Protein AF-A0A6I1NS65-F1 (afdb_monomer_lite)

Radius of gyration: 27.52 Å; chains: 1; bounding box: 92×40×60 Å

Foldseek 3Di:
DDDDDDDDDDDDDDDDDDPPDDPDPDDDPDPDDDQKDFQPDDVVVVDHTDIDGPDDCQQAKDFQDDQKDDDDPQQQVQQVDDPGGIQHRVLSVVRGRDMDNGNLRVQLVSLLSQLVDPVNVVNADPVQSVQSVRSHHGDDDPVVDDVPD

Sequence (149 aa):
LPAEESAPPRYFGGNLVPIEGRIDTYPVPGNIHFDDFILVFPPESGLPPQYVMFRDRRNDAGVASGYGEPVVGRWLEAAAQGEGAAIPSQIADQLRGKQFNSFRAFRETFWKAVSADVELAMWFDPNSLSAMSKGRSAFVRAGDRVGKR

Secondary structure (DSSP, 8-state):
-PPPPPPPP-PPPPP----------S--SS----SEEEEPPPGGG-PPPEEEE-S-GGGS-EE-----B---S-HHHHTTSTT-PPPBHHHHHHHTT-EESSHHHHHHHHHHHHHH-HHHHTTS-HHHHHHHTTTPPPPPPGGG--TT-

pLDDT: mean 81.23, std 17.0, range [42.66, 98.38]

Structure (mmCIF, N/CA/C/O backbone):
data_AF-A0A6I1NS65-F1
#
_entry.id   AF-A0A6I1NS65-F1
#
loop_
_atom_site.group_PDB
_atom_site.id
_atom_site.type_symbol
_atom_site.label_atom_id
_atom_site.label_alt_id
_atom_site.label_comp_id
_atom_site.label_asym_id
_atom_site.label_entity_id
_atom_site.label_seq_id
_atom_site.pdbx_PDB_ins_code
_atom_site.Cartn_x
_atom_site.Cartn_y
_atom_site.Cartn_z
_atom_site.occupancy
_atom_site.B_iso_or_equiv
_atom_site.auth_seq_id
_atom_site.auth_comp_id
_atom_site.auth_asym_id
_atom_site.auth_atom_id
_atom_site.pdbx_PDB_model_num
ATOM 1 N N . LEU A 1 1 ? -75.370 -21.481 5.495 1.00 43.81 1 LEU A N 1
ATOM 2 C CA . LEU A 1 1 ? -74.855 -20.729 6.662 1.00 43.81 1 LEU A CA 1
ATOM 3 C C . LEU A 1 1 ? -73.450 -20.268 6.299 1.00 43.81 1 LEU A C 1
ATOM 5 O O . LEU A 1 1 ? -72.704 -21.128 5.840 1.00 43.81 1 LEU A O 1
ATOM 9 N N . PRO A 1 2 ? -73.096 -18.976 6.385 1.00 42.66 2 PRO A N 1
ATOM 10 C CA . PRO A 1 2 ? -71.717 -18.568 6.154 1.00 42.66 2 PRO A CA 1
ATOM 11 C C . PRO A 1 2 ? -70.873 -18.893 7.396 1.00 42.66 2 PRO A C 1
ATOM 13 O O . PRO A 1 2 ? -71.375 -18.838 8.517 1.00 42.66 2 PRO A O 1
ATOM 16 N N . ALA A 1 3 ? -69.624 -19.303 7.175 1.00 56.03 3 ALA A N 1
ATOM 17 C CA . ALA A 1 3 ? -68.670 -19.640 8.226 1.00 56.03 3 ALA A CA 1
ATOM 18 C C . ALA A 1 3 ? -68.167 -18.365 8.925 1.00 56.03 3 ALA A C 1
ATOM 20 O O . ALA A 1 3 ? -67.853 -17.386 8.251 1.00 56.03 3 ALA A O 1
ATOM 21 N N . GLU A 1 4 ? -68.097 -18.384 10.258 1.00 57.06 4 GLU A N 1
ATOM 22 C CA . GLU A 1 4 ? -67.464 -17.319 11.042 1.00 57.06 4 GLU A CA 1
ATOM 23 C C . GLU A 1 4 ? -65.954 -17.299 10.784 1.00 57.06 4 GLU A C 1
ATOM 25 O O . GLU A 1 4 ? -65.263 -18.311 10.921 1.00 57.06 4 GLU A O 1
ATOM 30 N N . GLU A 1 5 ? -65.444 -16.131 10.410 1.00 58.06 5 GLU A N 1
ATOM 31 C CA . GLU A 1 5 ? -64.021 -15.889 10.213 1.00 58.06 5 GLU A CA 1
ATOM 32 C C . GLU A 1 5 ? -63.338 -15.671 11.574 1.00 58.06 5 GLU A C 1
ATOM 34 O O . GLU A 1 5 ? -63.753 -14.836 12.379 1.00 58.06 5 GLU A O 1
ATOM 39 N N . SER A 1 6 ? -62.307 -16.472 11.858 1.00 59.25 6 SER A N 1
ATOM 40 C CA . SER A 1 6 ? -61.593 -16.465 13.139 1.00 59.25 6 SER A CA 1
ATOM 41 C C . SER A 1 6 ? -60.675 -15.243 13.251 1.00 59.25 6 SER A C 1
ATOM 43 O O . SER A 1 6 ? -59.823 -15.015 12.392 1.00 59.25 6 SER A O 1
ATOM 45 N N . ALA A 1 7 ? -60.837 -14.454 14.317 1.00 59.72 7 ALA A N 1
ATOM 46 C CA . ALA A 1 7 ? -60.029 -13.260 14.558 1.00 59.72 7 ALA A CA 1
ATOM 47 C C . ALA A 1 7 ? -58.541 -13.601 14.813 1.00 59.72 7 ALA A C 1
ATOM 49 O O . ALA A 1 7 ? -58.246 -14.590 15.491 1.00 59.72 7 ALA A O 1
ATOM 50 N N . PRO A 1 8 ? -57.587 -12.775 14.331 1.00 50.59 8 PRO A N 1
ATOM 51 C CA . PRO A 1 8 ? -56.160 -13.067 14.444 1.00 50.59 8 PRO A CA 1
ATOM 52 C C . PRO A 1 8 ? -55.667 -13.022 15.903 1.00 50.59 8 PRO A C 1
ATOM 54 O O . PRO A 1 8 ? -56.158 -12.214 16.702 1.00 50.59 8 PRO A O 1
ATOM 57 N N . PRO A 1 9 ? -54.669 -13.851 16.269 1.00 58.03 9 PRO A N 1
ATOM 58 C CA . PRO A 1 9 ? -54.155 -13.913 17.631 1.00 58.03 9 PRO A CA 1
ATOM 59 C C . PRO A 1 9 ? -53.483 -12.596 18.034 1.00 58.03 9 PRO A C 1
ATOM 61 O O . PRO A 1 9 ? -52.637 -12.051 17.323 1.00 58.03 9 PRO A O 1
ATOM 64 N N . ARG A 1 10 ? -53.852 -12.086 19.214 1.00 53.12 10 ARG A N 1
ATOM 65 C CA . ARG A 1 10 ? -53.210 -10.924 19.836 1.00 53.12 10 ARG A CA 1
ATOM 66 C C . ARG A 1 10 ? -51.986 -11.378 20.624 1.00 53.12 10 ARG A C 1
ATOM 68 O O . ARG A 1 10 ? -52.118 -12.074 21.627 1.00 53.12 10 ARG A O 1
ATOM 75 N N . TYR A 1 11 ? -50.810 -10.943 20.187 1.00 51.72 11 TYR A N 1
ATOM 76 C CA . TYR A 1 11 ? -49.559 -11.145 20.911 1.00 51.72 11 TYR A CA 1
ATOM 77 C C . TYR A 1 11 ? -49.305 -9.959 21.841 1.00 51.72 11 TYR A C 1
ATOM 79 O O . TYR A 1 11 ? -49.175 -8.822 21.390 1.00 51.72 11 TYR A O 1
ATOM 87 N N . PHE A 1 12 ? -49.226 -10.223 23.144 1.00 54.44 12 PHE A N 1
ATOM 88 C CA . PHE A 1 12 ? -48.735 -9.247 24.110 1.00 54.44 12 PHE A CA 1
ATOM 89 C C . PHE A 1 12 ? -47.203 -9.266 24.069 1.00 54.44 12 PHE A C 1
ATOM 91 O O . PHE A 1 12 ? -46.588 -10.296 24.342 1.00 54.44 12 PHE A O 1
ATOM 98 N N . GLY A 1 13 ? -46.588 -8.148 23.674 1.00 54.47 13 GLY A N 1
ATOM 99 C CA . GLY A 1 13 ? -45.136 -7.980 23.737 1.00 54.47 13 GLY A CA 1
ATOM 100 C C . GLY A 1 13 ? -44.650 -8.090 25.183 1.00 54.47 13 GLY A C 1
ATOM 101 O O . GLY A 1 13 ? -45.279 -7.546 26.089 1.00 54.47 13 GLY A O 1
ATOM 102 N N . GLY A 1 14 ? -43.560 -8.826 25.403 1.00 60.81 14 GLY A N 1
ATOM 103 C CA . GLY A 1 14 ? -42.958 -8.967 26.728 1.00 60.81 14 GLY A CA 1
ATOM 104 C C . GLY A 1 14 ? -42.419 -7.635 27.259 1.00 60.81 14 GLY A C 1
ATOM 105 O O . GLY A 1 14 ? -42.012 -6.768 26.486 1.00 60.81 14 GLY A O 1
ATOM 106 N N . ASN A 1 15 ? -42.399 -7.487 28.586 1.00 53.38 15 ASN A N 1
ATOM 107 C CA . ASN A 1 15 ? -41.804 -6.327 29.246 1.00 53.38 15 ASN A CA 1
ATOM 108 C C . ASN A 1 15 ? -40.312 -6.226 28.899 1.00 53.38 15 ASN A C 1
ATOM 110 O O . ASN A 1 15 ? -39.524 -7.104 29.249 1.00 53.38 15 ASN A O 1
ATOM 114 N N . LEU A 1 16 ? -39.928 -5.134 28.240 1.00 48.38 16 LEU A N 1
ATOM 115 C CA . LEU A 1 16 ? -38.531 -4.770 28.036 1.00 48.38 16 LEU A CA 1
ATOM 116 C C . LEU A 1 16 ? -38.001 -4.198 29.353 1.00 48.38 16 LEU A C 1
ATOM 118 O O . LEU A 1 16 ? -38.355 -3.084 29.732 1.00 48.38 16 LEU A O 1
ATOM 122 N N . VAL A 1 17 ? -37.181 -4.966 30.067 1.00 56.34 17 VAL A N 1
ATOM 123 C CA . VAL A 1 17 ? -36.432 -4.450 31.218 1.00 56.34 17 VAL A CA 1
ATOM 124 C C . VAL A 1 17 ? -35.129 -3.853 30.680 1.00 56.34 17 VAL A C 1
ATOM 126 O O . VAL A 1 17 ? -34.358 -4.587 30.057 1.00 56.34 17 VAL A O 1
ATOM 129 N N . PRO A 1 18 ? -34.867 -2.546 30.870 1.00 50.44 18 PRO A N 1
ATOM 130 C CA . PRO A 1 18 ? -33.579 -1.960 30.532 1.00 50.44 18 PRO A CA 1
ATOM 131 C C . PRO A 1 18 ? -32.488 -2.683 31.318 1.00 50.44 18 PRO A C 1
ATOM 133 O O . PRO A 1 18 ? -32.562 -2.774 32.543 1.00 50.44 18 PRO A O 1
ATOM 136 N N . ILE A 1 19 ? -31.479 -3.208 30.628 1.00 54.28 19 ILE A N 1
ATOM 137 C CA . ILE A 1 19 ? -30.266 -3.664 31.303 1.00 54.28 19 ILE 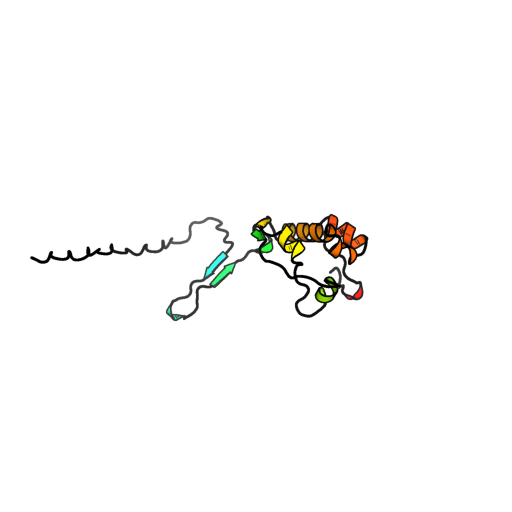A CA 1
ATOM 138 C C . ILE A 1 19 ? -29.560 -2.385 31.750 1.00 54.28 19 ILE A C 1
ATOM 140 O O . ILE A 1 19 ? -29.010 -1.666 30.915 1.00 54.28 19 ILE A O 1
ATOM 144 N N . GLU A 1 20 ? -29.645 -2.058 33.042 1.00 53.19 20 GLU A N 1
ATOM 145 C CA . GLU A 1 20 ? -28.861 -0.968 33.620 1.00 53.19 20 GLU A CA 1
ATOM 146 C C . GLU A 1 20 ? -27.390 -1.188 33.261 1.00 53.19 20 GLU A C 1
ATOM 148 O O . GLU A 1 20 ? -26.827 -2.265 33.482 1.00 53.19 20 GLU A O 1
ATOM 153 N N . GLY A 1 21 ? -26.777 -0.173 32.649 1.00 53.69 21 GLY A N 1
ATOM 154 C CA . GLY A 1 21 ? -25.350 -0.190 32.374 1.00 53.69 21 GLY A CA 1
ATOM 155 C C . GLY A 1 21 ? -24.606 -0.433 33.681 1.00 53.69 21 GLY A C 1
ATOM 156 O O . GLY A 1 21 ? -24.868 0.226 34.684 1.00 53.69 21 GLY A O 1
ATOM 157 N N . ARG A 1 22 ? -23.695 -1.404 33.689 1.00 49.56 22 ARG A N 1
ATOM 158 C CA . ARG A 1 22 ? -22.857 -1.684 34.852 1.00 49.56 22 ARG A CA 1
ATOM 159 C C . ARG A 1 22 ? -21.963 -0.470 35.120 1.00 49.56 22 ARG A C 1
ATOM 161 O O . ARG A 1 22 ? -20.996 -0.240 34.399 1.00 49.56 22 ARG A O 1
ATOM 168 N N . ILE A 1 23 ? -22.304 0.309 36.144 1.00 50.25 23 ILE A N 1
ATOM 169 C CA . ILE A 1 23 ? -21.466 1.393 36.659 1.00 50.25 23 ILE A CA 1
ATOM 170 C C . ILE A 1 23 ? -20.482 0.754 37.639 1.00 50.25 23 ILE A C 1
ATOM 172 O O . ILE A 1 23 ? -20.796 0.551 38.809 1.00 50.25 23 ILE A O 1
ATOM 176 N N . ASP A 1 24 ? -19.303 0.377 37.147 1.00 55.00 24 ASP A N 1
ATOM 177 C CA . ASP A 1 24 ? -18.223 -0.080 38.018 1.00 55.00 24 ASP A CA 1
ATOM 178 C C . ASP A 1 24 ? -17.632 1.114 38.776 1.00 55.00 24 ASP A C 1
ATOM 180 O O . ASP A 1 24 ? -17.108 2.057 38.177 1.00 55.00 24 ASP A O 1
ATOM 184 N N . THR A 1 25 ? -17.702 1.073 40.107 1.00 51.31 25 THR A N 1
ATOM 185 C CA . THR A 1 25 ? -17.067 2.065 40.977 1.00 51.31 25 THR A CA 1
ATOM 186 C C . THR A 1 25 ? -15.549 1.919 40.873 1.00 51.31 25 THR A C 1
ATOM 188 O O . THR A 1 25 ? -14.944 1.028 41.468 1.00 51.31 25 THR A O 1
ATOM 191 N N . TYR A 1 26 ? -14.926 2.785 40.079 1.00 45.56 26 TYR A N 1
ATOM 192 C CA . TYR A 1 26 ? -13.473 2.933 40.022 1.00 45.56 26 TYR A CA 1
ATOM 193 C C . TYR A 1 26 ? -12.932 3.598 41.303 1.00 45.56 26 TYR A C 1
ATOM 195 O O . TYR A 1 26 ? -13.631 4.443 41.868 1.00 45.56 26 TYR A O 1
ATOM 203 N N . PRO A 1 27 ? -11.682 3.308 41.736 1.00 58.47 27 PRO A N 1
ATOM 204 C CA . PRO A 1 27 ? -10.650 2.531 41.039 1.00 58.47 27 PRO A CA 1
ATOM 205 C C . PRO A 1 27 ? -10.269 1.196 41.715 1.00 58.47 27 PRO A C 1
ATOM 207 O O . PRO A 1 27 ? -10.037 1.134 42.921 1.00 58.47 27 PRO A O 1
ATOM 210 N N . VAL A 1 28 ? -10.077 0.142 40.909 1.00 50.91 28 VAL A 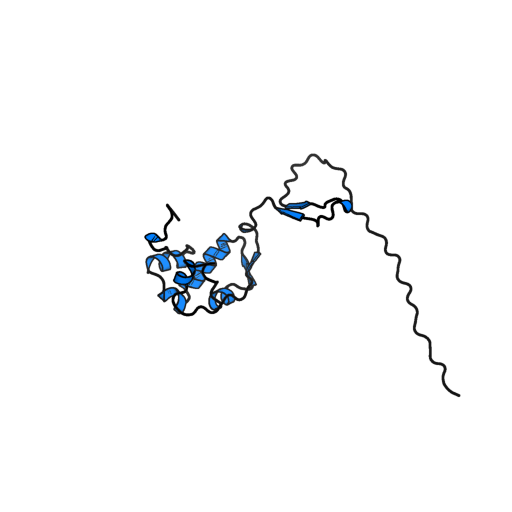N 1
ATOM 211 C CA . VAL A 1 28 ? -9.254 -1.026 41.281 1.00 50.91 28 VAL A CA 1
ATOM 212 C C . VAL A 1 28 ? -7.788 -0.666 40.991 1.00 50.91 28 VAL A C 1
ATOM 214 O O . VAL A 1 28 ? -7.500 -0.233 39.873 1.00 50.91 28 VAL A O 1
ATOM 217 N N . PRO A 1 29 ? -6.846 -0.819 41.940 1.00 49.81 29 PRO A N 1
ATOM 218 C CA . PRO A 1 29 ? -5.436 -0.520 41.713 1.00 49.81 29 PRO A CA 1
ATOM 219 C C . PRO A 1 29 ? -4.812 -1.600 40.820 1.00 49.81 29 PRO A C 1
ATOM 221 O O . PRO A 1 29 ? -4.280 -2.604 41.285 1.00 49.81 29 PRO A O 1
ATOM 224 N N . GLY A 1 30 ? -4.904 -1.389 39.512 1.00 52.84 30 GLY A N 1
ATOM 225 C CA . GLY A 1 30 ? -4.195 -2.131 38.479 1.00 52.84 30 GLY A CA 1
ATOM 226 C C . GLY A 1 30 ? -3.763 -1.164 37.382 1.00 52.84 30 GLY A C 1
ATOM 227 O O . GLY A 1 30 ? -4.429 -0.159 37.141 1.00 52.84 30 GLY A O 1
ATOM 228 N N . ASN A 1 31 ? -2.643 -1.447 36.716 1.00 49.06 31 ASN A N 1
ATOM 229 C CA . ASN A 1 31 ? -2.215 -0.704 35.530 1.00 49.06 31 ASN A CA 1
ATOM 230 C C . ASN A 1 31 ? -3.157 -1.031 34.365 1.00 49.06 31 ASN A C 1
ATOM 232 O O . ASN A 1 31 ? -2.856 -1.871 33.520 1.00 49.06 31 ASN A O 1
ATOM 236 N N . ILE A 1 32 ? -4.323 -0.395 34.346 1.00 53.97 32 ILE A N 1
ATOM 237 C CA . ILE A 1 32 ? -5.288 -0.512 33.260 1.00 53.97 32 ILE A CA 1
ATOM 238 C C . ILE A 1 32 ? -4.821 0.463 32.181 1.00 53.97 32 ILE A C 1
ATOM 240 O O . ILE A 1 32 ? -4.951 1.678 32.318 1.00 53.97 32 ILE A O 1
ATOM 244 N N . HIS A 1 33 ? -4.166 -0.075 31.155 1.00 57.38 33 HIS A N 1
ATOM 245 C CA . HIS A 1 33 ? -3.778 0.684 29.975 1.00 57.38 33 HIS A CA 1
ATOM 246 C C . HIS A 1 33 ? -4.931 0.620 28.975 1.00 57.38 33 HIS A C 1
ATOM 248 O O . HIS A 1 33 ? -5.317 -0.467 28.548 1.00 57.38 33 HIS A O 1
ATOM 254 N N . PHE A 1 34 ? -5.494 1.779 28.655 1.00 62.91 34 PHE A N 1
ATOM 255 C CA . PHE A 1 34 ? -6.584 1.910 27.701 1.00 62.91 34 PHE A CA 1
ATOM 256 C C . PHE A 1 34 ? -6.052 2.421 26.369 1.00 62.91 34 PHE A C 1
ATOM 258 O O . PHE A 1 34 ? -5.234 3.344 26.328 1.00 62.91 34 PHE A O 1
ATOM 265 N N . ASP A 1 35 ? -6.555 1.835 25.292 1.00 70.94 35 ASP A N 1
ATOM 266 C CA . ASP A 1 35 ? -6.112 2.130 23.929 1.00 70.94 35 ASP A CA 1
ATOM 267 C C . ASP A 1 35 ? -7.032 3.137 23.252 1.00 70.94 35 ASP A C 1
ATOM 269 O O . ASP A 1 35 ? -6.616 3.859 22.343 1.00 70.94 35 ASP A O 1
ATOM 273 N N . ASP A 1 36 ? -8.265 3.204 23.739 1.00 75.25 36 ASP A N 1
ATOM 274 C CA . ASP A 1 36 ? -9.367 4.005 23.256 1.00 75.25 36 ASP A CA 1
ATOM 275 C C . ASP A 1 36 ? -10.435 4.226 24.346 1.00 75.25 36 ASP A C 1
ATOM 277 O O . ASP A 1 36 ? -10.510 3.512 25.346 1.00 75.25 36 ASP A O 1
ATOM 281 N N . PHE A 1 37 ? -11.266 5.249 24.149 1.00 83.69 37 PHE A N 1
ATOM 282 C CA . PHE A 1 37 ? -12.485 5.513 24.910 1.00 83.69 37 PHE A CA 1
ATOM 283 C C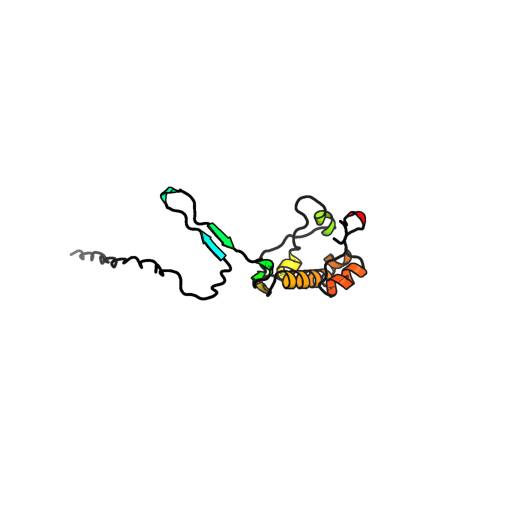 . PHE A 1 37 ? -13.576 6.036 23.973 1.00 83.69 37 PHE A C 1
ATOM 285 O O . PHE A 1 37 ? -13.295 6.725 22.992 1.00 83.69 37 PHE A O 1
ATOM 292 N N . ILE A 1 38 ? -14.840 5.794 24.325 1.00 83.38 38 ILE A N 1
ATOM 293 C CA . ILE A 1 38 ? -15.965 6.567 23.792 1.00 83.38 38 ILE A CA 1
ATOM 294 C C . ILE A 1 38 ? -16.307 7.636 24.830 1.00 83.38 38 ILE A C 1
ATOM 296 O O . ILE A 1 38 ? -16.796 7.330 25.915 1.00 83.38 38 ILE A O 1
ATOM 300 N N . LEU A 1 39 ? -16.041 8.894 24.499 1.00 83.75 39 LEU A N 1
ATOM 301 C CA . LEU A 1 39 ? -16.436 10.045 25.294 1.00 83.75 39 LEU A CA 1
ATOM 302 C C . LEU A 1 39 ? -17.928 10.307 25.078 1.00 83.75 39 LEU A C 1
ATOM 304 O O . LEU A 1 39 ? -18.327 10.841 24.046 1.00 83.75 39 LEU A O 1
ATOM 308 N N . VAL A 1 40 ? -18.751 9.908 26.044 1.00 87.38 40 VAL A N 1
ATOM 309 C CA . VAL A 1 40 ? -20.190 10.195 26.053 1.00 87.38 40 VAL A CA 1
ATOM 310 C C . VAL A 1 40 ? -20.415 11.509 26.795 1.00 87.38 40 VAL A C 1
ATOM 312 O O . VAL A 1 40 ? -20.041 11.637 27.960 1.00 87.38 40 VAL A O 1
ATOM 315 N N . PHE A 1 41 ? -21.011 12.491 26.123 1.00 82.81 41 PHE A N 1
ATOM 316 C CA . PHE A 1 41 ? -21.361 13.769 26.738 1.00 82.81 41 PHE A CA 1
ATOM 317 C C . PHE A 1 41 ? -22.745 13.704 27.406 1.00 82.81 41 PHE A C 1
ATOM 319 O O . PHE A 1 41 ? -23.578 12.889 26.999 1.00 82.81 41 PHE A O 1
ATOM 326 N N . PRO A 1 42 ? -23.025 14.565 28.405 1.00 90.44 42 PRO A N 1
ATOM 327 C CA . PRO A 1 42 ? -24.371 14.712 28.952 1.00 90.44 42 PRO A CA 1
ATOM 328 C C . PRO A 1 42 ? -25.395 14.988 27.837 1.00 90.44 42 PRO A C 1
ATOM 330 O O . PRO A 1 42 ? -25.071 15.757 26.922 1.00 90.44 42 PRO A O 1
ATOM 333 N N . PRO A 1 43 ? -26.612 14.411 27.886 1.00 79.69 43 PRO A N 1
ATOM 334 C CA . PRO A 1 43 ? -27.633 14.604 26.851 1.00 79.69 43 PRO A CA 1
ATOM 335 C C . PRO A 1 43 ? -27.934 16.080 26.550 1.00 79.69 43 PRO A C 1
ATOM 337 O O . PRO A 1 43 ? -28.199 16.447 25.408 1.00 79.69 43 PRO A O 1
ATOM 340 N N . GLU A 1 44 ? -27.824 16.942 27.561 1.00 90.38 44 GLU A N 1
ATOM 341 C CA . GLU A 1 44 ? -28.086 18.382 27.487 1.00 90.38 44 GLU A CA 1
ATOM 342 C C . GLU A 1 44 ? -27.025 19.140 26.681 1.00 90.38 44 GLU A C 1
ATOM 344 O O . GLU A 1 44 ? -27.269 20.262 26.241 1.00 90.38 44 GLU A O 1
ATOM 349 N N . SER A 1 45 ? -25.850 18.541 26.466 1.00 88.19 45 SER A N 1
ATOM 350 C CA . SER A 1 45 ? -24.797 19.139 25.641 1.00 88.19 45 SER A CA 1
ATOM 351 C C . SER A 1 45 ? -25.148 19.161 24.151 1.00 88.19 45 SER A C 1
ATOM 353 O O . SER A 1 45 ? -24.555 19.932 23.399 1.00 88.19 45 SER A O 1
ATOM 355 N N . GLY A 1 46 ? -26.065 18.291 23.705 1.00 88.62 46 GLY A N 1
ATOM 356 C CA . GLY A 1 46 ? -26.356 18.073 22.286 1.00 88.62 46 GLY A CA 1
ATOM 357 C C . GLY A 1 46 ? -25.188 17.482 21.482 1.00 88.62 46 GLY A C 1
ATOM 358 O O . GLY A 1 46 ? -25.281 17.394 20.258 1.00 88.62 46 GLY A O 1
ATOM 359 N N . LEU A 1 47 ? -24.088 17.085 22.135 1.00 83.06 47 LEU A N 1
ATOM 360 C CA . LEU A 1 47 ? -22.912 16.527 21.475 1.00 83.06 47 LEU A CA 1
ATOM 361 C C . LEU A 1 47 ? -23.039 15.004 21.334 1.00 83.06 47 LEU A C 1
ATOM 363 O O . LEU A 1 47 ? -23.355 14.321 22.313 1.00 83.06 47 LEU A O 1
ATOM 367 N N . PRO A 1 48 ? -22.767 14.439 20.144 1.00 87.25 48 PRO A N 1
ATOM 368 C CA . PRO A 1 48 ? -22.751 12.996 19.974 1.00 87.25 48 PRO A CA 1
ATOM 369 C C . PRO A 1 48 ? -21.556 12.375 20.719 1.00 87.25 48 PRO A C 1
ATOM 371 O O . PRO A 1 48 ? -20.519 13.028 20.874 1.00 87.25 48 PRO A O 1
ATOM 374 N N . PRO A 1 49 ? -21.654 11.102 21.143 1.00 88.69 49 PRO A N 1
ATOM 375 C CA . PRO A 1 49 ? -20.512 10.377 21.679 1.00 88.69 49 PRO A CA 1
ATOM 376 C C . PRO A 1 49 ? -19.328 10.379 20.706 1.00 88.69 49 PRO A C 1
ATOM 378 O O . PRO A 1 49 ? -19.493 10.104 19.517 1.00 88.69 49 PRO A O 1
ATOM 381 N N . GLN A 1 50 ? -18.129 10.651 21.216 1.00 82.00 50 GLN A N 1
ATOM 382 C CA . GLN A 1 50 ? -16.912 10.745 20.416 1.00 82.00 50 GLN A CA 1
ATOM 383 C C . GLN A 1 50 ? -15.972 9.578 20.713 1.00 82.00 50 GLN A C 1
ATOM 385 O O . GLN A 1 50 ? -15.540 9.393 21.844 1.00 82.00 50 GLN A O 1
ATOM 390 N N . TYR A 1 51 ? -15.590 8.819 19.688 1.00 84.19 51 TYR A N 1
ATOM 391 C CA . TYR A 1 51 ? -14.521 7.827 19.808 1.00 84.19 51 TYR A CA 1
ATOM 392 C C . TYR A 1 51 ? -13.154 8.524 19.819 1.00 84.19 51 TYR A C 1
ATOM 394 O O . TYR A 1 51 ? -12.859 9.327 18.928 1.00 84.19 51 TYR A O 1
ATOM 402 N N . VAL A 1 52 ? -12.331 8.218 20.820 1.00 82.06 52 VAL A N 1
ATOM 403 C CA . VAL A 1 52 ? -10.973 8.735 21.014 1.00 82.06 52 VAL A CA 1
ATOM 404 C C . VAL A 1 52 ? -10.040 7.543 21.150 1.00 82.06 52 VAL A C 1
ATOM 406 O O . VAL A 1 52 ? -10.260 6.696 22.002 1.00 82.06 52 VAL A O 1
ATOM 409 N N . MET A 1 53 ? -8.989 7.477 20.337 1.00 78.12 53 MET A N 1
ATOM 410 C CA . MET A 1 53 ? -8.007 6.392 20.365 1.00 78.12 53 MET A CA 1
ATOM 411 C C . MET A 1 53 ? -6.604 6.963 20.551 1.00 78.12 53 MET A C 1
ATOM 413 O O . MET A 1 53 ? -6.223 7.911 19.868 1.00 78.12 53 MET A O 1
ATOM 417 N N . PHE A 1 54 ? -5.833 6.375 21.462 1.00 76.25 54 PHE A N 1
ATOM 418 C CA . PHE A 1 54 ? -4.484 6.814 21.837 1.00 76.25 54 PHE A CA 1
ATOM 419 C C . PHE A 1 54 ? -3.383 6.003 21.146 1.00 76.25 54 PHE A C 1
ATOM 421 O O . PHE A 1 54 ? -2.197 6.228 21.390 1.00 76.25 54 PHE A O 1
ATOM 428 N N . ARG A 1 55 ? -3.760 5.064 20.268 1.00 75.50 55 ARG A N 1
ATOM 429 C CA . ARG A 1 55 ? -2.842 4.233 19.483 1.00 75.50 55 ARG A CA 1
ATOM 430 C C . ARG A 1 55 ? -2.913 4.535 17.989 1.00 75.50 55 ARG A C 1
ATOM 432 O O . ARG A 1 55 ? -3.964 4.867 17.444 1.00 75.50 55 ARG A O 1
ATOM 439 N N . ASP A 1 56 ? -1.776 4.378 17.312 1.00 82.56 56 ASP A N 1
ATOM 440 C CA . ASP A 1 56 ? -1.717 4.455 15.852 1.00 82.56 56 ASP A CA 1
ATOM 441 C C . ASP A 1 56 ? -2.308 3.173 15.247 1.00 82.56 56 ASP A C 1
ATOM 443 O O . ASP A 1 56 ? -1.642 2.135 15.209 1.00 82.56 56 ASP A O 1
ATOM 447 N N . ARG A 1 57 ? -3.542 3.271 14.730 1.00 82.25 57 ARG A N 1
ATOM 448 C CA . ARG A 1 57 ? -4.275 2.171 14.069 1.00 82.25 57 ARG A CA 1
ATOM 449 C C . ARG A 1 57 ? -3.501 1.498 12.942 1.00 82.25 57 ARG A C 1
ATOM 451 O O . ARG A 1 57 ? -3.816 0.379 12.551 1.00 82.25 57 ARG A O 1
ATOM 458 N N . ARG A 1 58 ? -2.475 2.157 12.397 1.00 87.94 58 ARG A N 1
ATOM 459 C CA . ARG A 1 58 ? -1.595 1.578 11.376 1.00 87.94 58 ARG A CA 1
ATOM 460 C C . ARG A 1 58 ? -0.75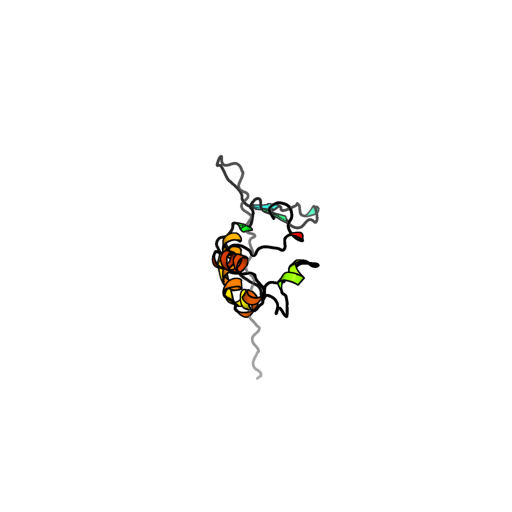2 0.418 11.901 1.00 87.94 58 ARG A C 1
ATOM 462 O O . ARG A 1 58 ? -0.153 -0.280 11.087 1.00 87.94 58 ARG A O 1
ATOM 469 N N . ASN A 1 59 ? -0.687 0.202 13.210 1.00 88.69 59 ASN A N 1
ATOM 470 C CA . ASN A 1 59 ? 0.005 -0.940 13.803 1.00 88.69 59 ASN A CA 1
ATOM 471 C C . ASN A 1 59 ? -0.941 -2.081 14.202 1.00 88.69 59 ASN A C 1
ATOM 473 O O . ASN A 1 59 ? -0.455 -3.112 14.656 1.00 88.69 59 ASN A O 1
ATOM 477 N N . ASP A 1 60 ? -2.249 -1.914 14.000 1.00 88.25 60 ASP A N 1
ATOM 478 C CA . ASP A 1 60 ? -3.240 -2.943 14.293 1.00 88.25 60 ASP A CA 1
ATOM 479 C C . ASP A 1 60 ? -3.498 -3.833 13.074 1.00 88.25 60 ASP A C 1
ATOM 481 O O . ASP A 1 60 ? -3.257 -3.459 11.918 1.00 88.25 60 ASP A O 1
ATOM 485 N N . ALA A 1 61 ? -4.024 -5.029 13.340 1.00 93.25 61 ALA A N 1
ATOM 486 C CA . ALA A 1 61 ? -4.420 -5.941 12.285 1.00 93.25 61 ALA A CA 1
ATOM 487 C C . ALA A 1 61 ? -5.679 -5.449 11.553 1.00 93.25 61 ALA A C 1
ATOM 489 O O . ALA A 1 61 ? -6.611 -4.920 12.156 1.00 93.25 61 ALA A O 1
ATOM 490 N N . GLY A 1 62 ? -5.737 -5.673 10.243 1.00 94.69 62 GLY A N 1
ATOM 491 C CA . GLY A 1 62 ? -6.866 -5.278 9.406 1.00 94.69 62 GLY A CA 1
ATOM 492 C C . GLY A 1 62 ? -6.947 -6.081 8.115 1.00 94.69 62 GLY A C 1
ATOM 493 O O . GLY A 1 62 ? -6.000 -6.765 7.729 1.00 94.69 62 GLY A O 1
ATOM 494 N N . VAL A 1 63 ? -8.096 -6.004 7.445 1.00 97.38 63 VAL A N 1
ATOM 495 C CA . VAL A 1 63 ? -8.338 -6.654 6.150 1.00 97.38 63 VAL A CA 1
ATOM 496 C C . VAL A 1 63 ? -8.346 -5.589 5.061 1.00 97.38 63 VAL A C 1
ATOM 498 O O . VAL A 1 63 ? -9.061 -4.592 5.168 1.00 97.38 63 VAL A O 1
ATOM 501 N N . ALA A 1 64 ? -7.550 -5.786 4.012 1.00 97.56 64 ALA A N 1
ATOM 502 C CA . ALA A 1 64 ? -7.530 -4.868 2.881 1.00 97.56 64 ALA A CA 1
ATOM 503 C C . ALA A 1 64 ? -8.877 -4.891 2.140 1.00 97.56 64 ALA A C 1
ATOM 505 O O . ALA A 1 64 ? -9.424 -5.951 1.828 1.00 97.56 64 ALA A O 1
ATOM 506 N N . SER A 1 65 ? -9.407 -3.707 1.850 1.00 96.38 65 SER A N 1
ATOM 507 C CA . SER A 1 65 ? -10.692 -3.494 1.179 1.00 96.38 65 SER A CA 1
ATOM 508 C C . SER A 1 65 ? -10.575 -2.368 0.145 1.00 96.38 65 SER A C 1
ATOM 510 O O . SER A 1 65 ? -9.541 -1.705 0.063 1.00 96.38 65 SER A O 1
ATOM 512 N N . GLY A 1 66 ? -11.621 -2.176 -0.663 1.00 96.25 66 GLY A N 1
ATOM 513 C CA . GLY A 1 66 ? -11.650 -1.195 -1.751 1.00 96.25 66 GLY A CA 1
ATOM 514 C C . GLY A 1 66 ? -11.395 -1.804 -3.131 1.00 96.25 66 GLY A C 1
ATOM 515 O O . GLY A 1 66 ? -10.855 -2.909 -3.260 1.00 96.25 66 GLY A O 1
ATOM 516 N N . TYR A 1 67 ? -11.828 -1.080 -4.165 1.00 96.06 67 TYR A N 1
ATOM 517 C CA . TYR A 1 67 ? -11.757 -1.531 -5.559 1.00 96.06 67 TYR A CA 1
ATOM 518 C C . TYR A 1 67 ? -10.568 -0.969 -6.341 1.00 96.06 67 TYR A C 1
ATOM 520 O O . TYR A 1 67 ? -10.176 -1.559 -7.342 1.00 96.06 67 TYR A O 1
ATOM 528 N N . GLY A 1 68 ? -9.937 0.095 -5.837 1.00 94.25 68 GLY A N 1
ATOM 529 C CA . GLY A 1 68 ? -8.950 0.843 -6.610 1.00 94.25 68 GLY A CA 1
ATOM 530 C C . GLY A 1 68 ? -9.583 1.498 -7.837 1.00 94.25 68 GLY A C 1
ATOM 531 O O . GLY A 1 68 ? -10.797 1.459 -8.013 1.00 94.25 68 GLY A O 1
ATOM 532 N N . GLU A 1 69 ? -8.747 2.085 -8.682 1.00 91.94 69 GLU A N 1
ATOM 533 C CA . GLU A 1 69 ? -9.171 2.741 -9.918 1.00 91.94 69 GLU A CA 1
ATOM 534 C C . GLU A 1 69 ? -8.391 2.178 -11.110 1.00 91.94 69 GLU A C 1
ATOM 536 O O . GLU A 1 69 ? -7.224 1.787 -10.961 1.00 91.94 69 GLU A O 1
ATOM 541 N N . PRO A 1 70 ? -8.992 2.104 -12.307 1.00 89.44 70 PRO A N 1
ATOM 542 C CA . PRO A 1 70 ? -8.238 1.823 -13.517 1.00 89.44 70 PRO A CA 1
ATOM 543 C C . PRO A 1 70 ? -7.243 2.961 -13.750 1.00 89.44 70 PRO A C 1
ATOM 545 O O . PRO A 1 70 ? -7.605 4.137 -13.749 1.00 89.44 70 PRO A O 1
ATOM 548 N N . VAL A 1 71 ? -5.975 2.616 -13.956 1.00 83.94 71 VAL A N 1
ATOM 549 C CA . VAL A 1 71 ? -4.936 3.608 -14.226 1.00 83.94 71 VAL A CA 1
ATOM 550 C C . VAL A 1 71 ? -4.518 3.517 -15.681 1.00 83.94 71 VAL A C 1
ATOM 552 O O . VAL A 1 71 ? -4.141 2.451 -16.158 1.00 83.94 71 VAL A O 1
ATOM 555 N N . VAL A 1 72 ? -4.573 4.651 -16.379 1.00 69.31 72 VAL A N 1
ATOM 556 C CA . VAL A 1 72 ? -4.204 4.770 -17.792 1.00 69.31 72 VAL A CA 1
ATOM 557 C C . VAL A 1 72 ? -3.017 5.729 -17.900 1.00 69.31 72 VAL A C 1
ATOM 559 O O . VAL A 1 72 ? -3.091 6.866 -17.439 1.00 69.31 72 VAL A O 1
ATOM 562 N N . GLY A 1 73 ? -1.906 5.283 -18.491 1.00 70.44 73 GLY A N 1
ATOM 563 C CA . GLY A 1 73 ? -0.691 6.095 -18.638 1.00 70.44 73 GLY A CA 1
ATOM 564 C C . GLY A 1 73 ? 0.225 6.105 -17.404 1.00 70.44 73 GLY A C 1
ATOM 565 O O . GLY A 1 73 ? 0.283 5.139 -16.645 1.00 70.44 73 GLY A O 1
ATOM 566 N N . ARG A 1 74 ? 0.999 7.186 -17.218 1.00 72.81 74 ARG A N 1
ATOM 567 C CA . ARG A 1 74 ? 2.024 7.296 -16.163 1.00 72.81 74 ARG A CA 1
ATOM 568 C C . ARG A 1 74 ? 1.410 7.514 -14.775 1.00 72.81 74 ARG A C 1
ATOM 570 O O . ARG A 1 74 ? 1.375 8.626 -14.257 1.00 72.81 74 ARG A O 1
ATOM 577 N N . TRP A 1 75 ? 1.005 6.415 -14.147 1.00 81.81 75 TRP A N 1
ATOM 578 C CA . TRP A 1 75 ? 0.417 6.349 -12.803 1.00 81.81 75 TRP A CA 1
ATOM 579 C C . TRP A 1 75 ? 1.079 7.262 -11.753 1.00 81.81 75 TRP A C 1
ATOM 581 O O . TRP A 1 75 ? 0.401 8.008 -11.051 1.00 81.81 75 TRP A O 1
ATOM 591 N N . LEU A 1 76 ? 2.411 7.242 -11.662 1.00 74.88 76 LEU A N 1
ATOM 592 C CA . LEU A 1 76 ? 3.161 8.000 -10.654 1.00 74.88 76 LEU A CA 1
ATOM 593 C C . LEU A 1 76 ? 3.262 9.500 -10.919 1.00 74.88 76 LEU A C 1
ATOM 595 O O . LEU A 1 76 ? 3.614 10.243 -10.010 1.00 74.88 76 LEU A O 1
ATOM 599 N N . GLU A 1 77 ? 2.948 9.972 -12.123 1.00 74.75 77 GLU A N 1
ATOM 600 C CA . GLU A 1 77 ? 2.909 11.415 -12.379 1.00 74.75 77 GLU A CA 1
ATOM 601 C C . GLU A 1 77 ? 1.677 12.056 -11.742 1.00 74.75 77 GLU A C 1
ATOM 603 O O . GLU A 1 77 ? 1.777 13.163 -11.216 1.00 74.75 77 GLU A O 1
ATOM 608 N N . ALA A 1 78 ? 0.560 11.322 -11.673 1.00 69.06 78 ALA A N 1
ATOM 609 C CA . ALA A 1 78 ? -0.604 11.731 -10.892 1.00 69.06 78 ALA A CA 1
ATOM 610 C C . ALA A 1 78 ? -0.301 11.773 -9.383 1.00 69.06 78 ALA A C 1
ATOM 612 O O . ALA A 1 78 ? -0.902 12.555 -8.658 1.00 69.06 78 ALA A O 1
ATOM 613 N N . ALA A 1 79 ? 0.683 11.001 -8.898 1.00 70.56 79 ALA A N 1
ATOM 614 C CA . ALA A 1 79 ? 1.065 11.016 -7.484 1.00 70.56 79 ALA A CA 1
ATOM 615 C C . ALA A 1 79 ? 1.680 12.352 -7.039 1.00 70.56 79 ALA A C 1
ATOM 617 O O . ALA A 1 79 ? 1.670 12.658 -5.850 1.00 70.56 79 ALA A O 1
ATOM 618 N N . ALA A 1 80 ? 2.197 13.141 -7.984 1.00 67.06 80 ALA A N 1
ATOM 619 C CA . ALA A 1 80 ? 2.777 14.455 -7.731 1.00 67.06 80 ALA A CA 1
ATOM 620 C C . ALA A 1 80 ? 1.757 15.607 -7.845 1.00 67.06 80 ALA A C 1
ATOM 622 O O . ALA A 1 80 ? 2.145 16.770 -7.737 1.00 67.06 80 ALA A O 1
ATOM 623 N N . GLN A 1 81 ? 0.473 15.317 -8.097 1.00 68.69 81 GLN A N 1
ATOM 624 C CA . GLN A 1 81 ? -0.554 16.320 -8.392 1.00 68.69 81 GLN A CA 1
ATOM 625 C C . GLN A 1 81 ? -1.802 16.128 -7.521 1.00 68.69 81 GLN A C 1
ATOM 627 O O . GLN A 1 81 ? -2.233 15.004 -7.280 1.00 68.69 81 GLN A O 1
ATOM 632 N N . GLY A 1 82 ? -2.416 17.235 -7.089 1.00 72.06 82 GLY A N 1
ATOM 633 C CA . GLY A 1 82 ? -3.704 17.222 -6.383 1.00 72.06 82 GLY A CA 1
ATOM 634 C C . GLY A 1 82 ? -3.714 16.319 -5.143 1.00 72.06 82 GLY A C 1
ATOM 635 O O . GLY A 1 82 ? -2.927 16.518 -4.221 1.00 72.06 82 GLY A O 1
ATOM 636 N N . GLU A 1 83 ? -4.615 15.334 -5.132 1.00 77.69 83 GLU A N 1
ATOM 637 C CA . GLU A 1 83 ? -4.807 14.363 -4.039 1.00 77.69 83 GLU A CA 1
ATOM 638 C C . GLU A 1 83 ? -3.866 13.141 -4.120 1.00 77.69 83 GLU A C 1
ATOM 640 O O . GLU A 1 83 ? -3.885 12.277 -3.242 1.00 77.69 83 GLU A O 1
ATOM 645 N N . GLY A 1 84 ? -3.008 13.073 -5.143 1.00 83.44 84 GLY A N 1
ATOM 646 C C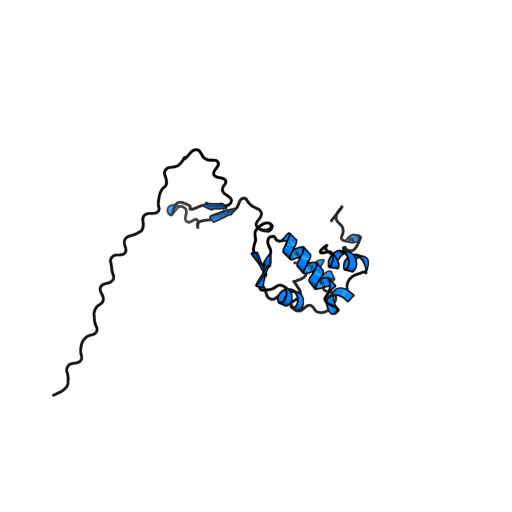A . GLY A 1 84 ? -2.104 11.956 -5.403 1.00 83.44 84 GLY A CA 1
ATOM 647 C C . GLY A 1 84 ? -2.692 10.897 -6.343 1.00 83.44 84 GLY A C 1
ATOM 648 O O . GLY A 1 84 ? -3.713 11.097 -6.997 1.00 83.44 84 GLY A O 1
ATOM 649 N N . ALA A 1 85 ? -2.019 9.746 -6.434 1.00 87.50 85 ALA A N 1
ATOM 650 C CA . ALA A 1 85 ? -2.410 8.660 -7.329 1.00 87.50 85 ALA A CA 1
ATOM 651 C C . ALA A 1 85 ? -3.241 7.602 -6.597 1.00 87.50 85 ALA A C 1
ATOM 653 O O . ALA A 1 85 ? -2.845 7.108 -5.538 1.00 87.50 85 ALA A O 1
ATOM 654 N N . ALA A 1 86 ? -4.357 7.204 -7.206 1.00 90.06 86 ALA A N 1
ATOM 655 C CA . ALA A 1 86 ? -5.190 6.112 -6.717 1.00 90.06 86 ALA A CA 1
ATOM 656 C C . ALA A 1 86 ? -4.442 4.765 -6.731 1.00 90.06 86 ALA A C 1
ATOM 658 O O . ALA A 1 86 ? -3.488 4.569 -7.488 1.00 90.06 86 ALA A O 1
ATOM 659 N N . ILE A 1 87 ? -4.894 3.807 -5.915 1.00 93.56 87 ILE A N 1
ATOM 660 C CA . ILE A 1 87 ? -4.414 2.420 -5.988 1.00 93.56 87 ILE A CA 1
ATOM 661 C C . ILE A 1 87 ? -4.925 1.793 -7.296 1.00 93.56 87 ILE A C 1
ATOM 663 O O . ILE A 1 87 ? -6.138 1.810 -7.508 1.00 93.56 87 ILE A O 1
ATOM 667 N N . PRO A 1 88 ? -4.058 1.200 -8.141 1.00 94.81 88 PRO A N 1
ATOM 668 C CA . PRO A 1 88 ? -4.492 0.532 -9.360 1.00 94.81 88 PRO A CA 1
ATOM 669 C C . PRO A 1 88 ? -5.439 -0.629 -9.052 1.00 94.81 88 PRO A C 1
ATOM 671 O O . PRO A 1 88 ? -5.149 -1.450 -8.177 1.00 94.81 88 PRO A O 1
ATOM 674 N N . SER A 1 89 ? -6.558 -0.705 -9.770 1.00 95.81 89 SER A N 1
ATOM 675 C CA . SER A 1 89 ? -7.595 -1.731 -9.576 1.00 95.81 89 SER A CA 1
ATOM 676 C C . SER A 1 89 ? -7.039 -3.159 -9.615 1.00 95.81 89 SER A C 1
ATOM 678 O O . SER A 1 89 ? -7.331 -3.954 -8.722 1.00 95.81 89 SER A O 1
ATOM 680 N N . GLN A 1 90 ? -6.116 -3.453 -10.536 1.00 95.06 90 GLN A N 1
ATOM 681 C CA . GLN A 1 90 ? -5.467 -4.762 -10.641 1.00 95.06 90 GLN A CA 1
ATOM 682 C C . GLN A 1 90 ? -4.598 -5.116 -9.423 1.00 95.06 90 GLN A C 1
ATOM 684 O O . GLN A 1 90 ? -4.416 -6.291 -9.104 1.00 95.06 90 GLN A O 1
ATOM 689 N N . ILE A 1 91 ? -4.077 -4.117 -8.703 1.00 97.19 91 ILE A N 1
ATOM 690 C CA . ILE A 1 91 ? -3.359 -4.325 -7.437 1.00 97.19 91 ILE A CA 1
ATOM 691 C C . ILE A 1 91 ? -4.350 -4.452 -6.281 1.00 97.19 91 ILE A C 1
ATOM 693 O O . ILE A 1 91 ? -4.160 -5.292 -5.401 1.00 97.19 91 ILE A O 1
ATOM 697 N N . ALA A 1 92 ? -5.426 -3.661 -6.281 1.00 97.44 92 ALA A N 1
ATOM 698 C CA . ALA A 1 92 ? -6.487 -3.781 -5.288 1.00 97.44 92 ALA A CA 1
ATOM 699 C C . ALA A 1 92 ? -7.108 -5.185 -5.303 1.00 97.44 92 ALA A C 1
ATOM 701 O O . ALA A 1 92 ? -7.246 -5.786 -4.241 1.00 97.44 92 ALA A O 1
ATOM 702 N N . ASP A 1 93 ? -7.396 -5.747 -6.479 1.00 97.56 93 ASP A N 1
ATOM 703 C CA . ASP A 1 93 ? -7.927 -7.108 -6.628 1.00 97.56 93 ASP A CA 1
ATOM 704 C C . ASP A 1 93 ? -6.996 -8.175 -6.036 1.00 97.56 93 ASP A C 1
ATOM 706 O O . ASP A 1 93 ? -7.455 -9.110 -5.381 1.00 97.56 93 ASP A O 1
ATOM 710 N N . GLN A 1 94 ? -5.678 -8.012 -6.181 1.00 97.44 94 GLN A N 1
ATOM 711 C CA . GLN A 1 94 ? -4.696 -8.936 -5.604 1.00 97.44 94 GLN A CA 1
ATOM 712 C C . GLN A 1 94 ? -4.615 -8.867 -4.076 1.00 97.44 94 GLN A C 1
ATOM 714 O O . GLN A 1 94 ? -4.151 -9.822 -3.442 1.00 97.44 94 GLN A O 1
ATOM 719 N N . LEU A 1 95 ? -4.972 -7.732 -3.473 1.00 97.94 95 LEU A N 1
ATOM 720 C CA . LEU A 1 95 ? -4.811 -7.488 -2.038 1.00 97.94 95 LEU A CA 1
ATOM 721 C C . LEU A 1 95 ? -6.127 -7.575 -1.264 1.00 97.94 95 LEU A C 1
ATOM 723 O O . LEU A 1 95 ? -6.092 -7.863 -0.068 1.00 97.94 95 LEU A O 1
ATOM 727 N N . ARG A 1 96 ? -7.270 -7.353 -1.917 1.00 97.94 96 ARG A N 1
ATOM 728 C CA . ARG A 1 96 ? -8.597 -7.350 -1.295 1.00 97.94 96 ARG A CA 1
ATOM 729 C C . ARG A 1 96 ? -8.856 -8.658 -0.551 1.00 97.94 96 ARG A C 1
ATOM 731 O O . ARG A 1 96 ? -8.569 -9.745 -1.042 1.00 97.94 96 ARG A O 1
ATOM 738 N N . GLY A 1 97 ? -9.391 -8.547 0.660 1.00 97.81 97 GLY A N 1
ATOM 739 C CA . GLY A 1 97 ? -9.697 -9.690 1.520 1.00 97.81 97 GLY A CA 1
ATOM 740 C C . GLY A 1 97 ? -8.488 -10.284 2.248 1.00 97.81 97 GLY A C 1
ATOM 741 O O . GLY A 1 97 ? -8.678 -11.113 3.136 1.00 97.81 97 GLY A O 1
ATOM 742 N N . LYS A 1 98 ? -7.251 -9.857 1.951 1.00 98.12 98 LYS A N 1
ATOM 743 C CA . LYS A 1 98 ? -6.069 -10.302 2.702 1.00 98.12 98 LYS A CA 1
ATOM 744 C C . LYS A 1 98 ? -5.975 -9.587 4.043 1.00 98.12 98 LYS A C 1
ATOM 746 O O . LYS A 1 98 ? -6.190 -8.377 4.134 1.00 98.12 98 LYS A O 1
ATOM 751 N N . GLN A 1 99 ? -5.607 -10.344 5.071 1.00 97.94 99 GLN A N 1
ATOM 752 C CA . GLN A 1 99 ? -5.368 -9.824 6.409 1.00 97.94 99 GLN A CA 1
ATOM 753 C C . GLN A 1 99 ? -3.898 -9.425 6.576 1.00 97.94 99 GLN A C 1
ATOM 755 O O . GLN A 1 99 ? -2.990 -10.156 6.182 1.00 97.94 99 GLN A O 1
ATOM 760 N N . PHE A 1 100 ? -3.666 -8.265 7.180 1.00 97.44 100 PHE A N 1
ATOM 761 C CA . PHE A 1 100 ? -2.347 -7.729 7.495 1.00 97.44 100 PHE A CA 1
ATOM 762 C C . PHE A 1 100 ? -2.291 -7.399 8.979 1.00 97.44 100 PHE A C 1
ATOM 764 O O . PHE A 1 100 ? -3.275 -6.935 9.539 1.00 97.44 100 PHE A O 1
ATOM 771 N N . ASN A 1 101 ? -1.140 -7.613 9.613 1.00 95.38 101 ASN A N 1
ATOM 772 C CA . ASN A 1 101 ? -0.929 -7.309 11.034 1.00 95.38 101 ASN A CA 1
ATOM 773 C C . ASN A 1 101 ? -0.550 -5.841 11.300 1.00 95.38 101 ASN A C 1
ATOM 775 O O . ASN A 1 101 ? -0.399 -5.451 12.447 1.00 95.38 101 ASN A O 1
ATOM 779 N N . SER A 1 102 ? -0.307 -5.070 10.240 1.00 95.44 102 SER A N 1
ATOM 780 C CA . SER A 1 102 ? 0.037 -3.653 10.279 1.00 95.44 102 SER A CA 1
ATOM 781 C C . SER A 1 102 ? -0.074 -3.058 8.874 1.00 95.44 102 SER A C 1
ATOM 783 O O . SER A 1 102 ? 0.081 -3.745 7.858 1.00 95.44 102 SER A O 1
ATOM 785 N N . PHE A 1 103 ? -0.229 -1.743 8.796 1.00 96.12 103 PHE A N 1
ATOM 786 C CA . PHE A 1 103 ? -0.135 -0.978 7.558 1.00 96.12 103 PHE A CA 1
ATOM 787 C C . PHE A 1 103 ? 1.244 -1.105 6.905 1.00 96.12 103 PHE A C 1
ATOM 789 O O . PHE A 1 103 ? 1.361 -1.073 5.681 1.00 96.12 103 PHE A O 1
ATOM 796 N N . ARG A 1 104 ? 2.311 -1.287 7.697 1.00 96.75 104 ARG A N 1
ATOM 797 C CA . ARG A 1 104 ? 3.648 -1.546 7.152 1.00 96.75 104 ARG A CA 1
ATOM 798 C C . ARG A 1 104 ? 3.663 -2.837 6.334 1.00 96.75 104 ARG A C 1
ATOM 800 O O . ARG A 1 104 ? 4.162 -2.809 5.211 1.00 96.75 104 ARG A O 1
ATOM 807 N N . ALA A 1 105 ? 3.103 -3.923 6.866 1.00 97.75 105 ALA A N 1
ATOM 808 C CA . ALA A 1 105 ? 3.016 -5.200 6.160 1.00 97.75 105 ALA A CA 1
ATOM 809 C C . ALA A 1 105 ? 2.165 -5.090 4.885 1.00 97.75 105 ALA A C 1
ATOM 811 O O . ALA A 1 105 ? 2.551 -5.614 3.835 1.00 97.75 105 ALA A O 1
ATOM 812 N N . PHE A 1 106 ? 1.056 -4.345 4.949 1.00 98.19 106 PHE A N 1
ATOM 813 C CA . PHE A 1 106 ? 0.265 -4.003 3.766 1.00 98.19 106 PHE A CA 1
ATOM 814 C C . PHE A 1 106 ? 1.115 -3.269 2.720 1.00 98.19 106 PHE A C 1
ATOM 816 O O . PHE A 1 106 ? 1.217 -3.728 1.587 1.00 98.19 106 PHE A O 1
ATOM 823 N N . ARG A 1 107 ? 1.795 -2.180 3.101 1.00 97.75 107 ARG A N 1
ATOM 824 C CA . ARG A 1 107 ? 2.626 -1.364 2.200 1.00 97.75 107 ARG A CA 1
ATOM 825 C C . ARG A 1 107 ? 3.758 -2.172 1.560 1.00 97.75 107 ARG A C 1
ATOM 827 O O . ARG A 1 107 ? 4.045 -1.994 0.381 1.00 97.75 107 ARG A O 1
ATOM 834 N N . GLU A 1 108 ? 4.412 -3.049 2.318 1.00 98.19 108 GLU A N 1
ATOM 835 C CA . GLU A 1 108 ? 5.468 -3.919 1.786 1.00 98.19 108 GLU A CA 1
ATOM 836 C C . GLU A 1 108 ? 4.916 -4.910 0.754 1.00 98.19 108 GLU A C 1
ATOM 838 O O . GLU A 1 108 ? 5.536 -5.140 -0.283 1.00 98.19 108 GLU A O 1
ATOM 843 N N . THR A 1 109 ? 3.731 -5.465 1.006 1.00 98.25 109 THR A N 1
ATOM 844 C CA . THR A 1 109 ? 3.056 -6.379 0.072 1.00 98.25 109 THR A CA 1
ATOM 845 C C . THR A 1 109 ? 2.551 -5.643 -1.165 1.00 98.25 109 THR A C 1
ATOM 847 O O . THR A 1 109 ? 2.690 -6.147 -2.276 1.00 98.25 109 THR A O 1
ATOM 850 N N . PHE A 1 110 ? 2.044 -4.424 -0.989 1.00 97.75 110 PHE A N 1
ATOM 851 C CA . PHE A 1 110 ? 1.631 -3.538 -2.069 1.00 97.75 110 PHE A CA 1
ATOM 852 C C . PHE A 1 110 ? 2.772 -3.286 -3.058 1.00 97.75 110 PHE A C 1
ATOM 854 O O . PHE A 1 110 ? 2.622 -3.563 -4.243 1.00 97.75 110 PHE A O 1
ATOM 861 N N . TRP A 1 111 ? 3.946 -2.856 -2.588 1.00 97.69 111 TRP A N 1
ATOM 862 C CA . TRP A 1 111 ? 5.077 -2.594 -3.488 1.00 97.69 111 TRP A CA 1
ATOM 863 C C . TRP A 1 111 ? 5.608 -3.857 -4.178 1.00 97.69 111 TRP A C 1
ATOM 865 O O . TRP A 1 111 ? 6.031 -3.797 -5.335 1.00 97.69 111 TRP A O 1
ATOM 875 N N . LYS A 1 112 ? 5.522 -5.019 -3.523 1.00 98.38 112 LYS A N 1
ATOM 876 C CA . LYS A 1 112 ? 5.834 -6.303 -4.166 1.00 98.38 112 LYS A CA 1
ATOM 877 C C . LYS A 1 112 ? 4.853 -6.622 -5.292 1.00 98.38 112 LYS A C 1
ATOM 879 O O . LYS A 1 112 ? 5.301 -6.992 -6.368 1.00 98.38 112 LYS A O 1
ATOM 884 N N . ALA A 1 113 ? 3.552 -6.422 -5.072 1.00 97.69 113 ALA A N 1
ATOM 885 C CA . ALA A 1 113 ? 2.531 -6.639 -6.096 1.00 97.69 113 ALA A CA 1
ATOM 886 C C . ALA A 1 113 ? 2.738 -5.706 -7.299 1.00 97.69 113 ALA A C 1
ATOM 888 O O . ALA A 1 113 ? 2.752 -6.163 -8.434 1.00 97.69 113 ALA A O 1
ATOM 889 N N . VAL A 1 114 ? 3.013 -4.421 -7.048 1.00 95.94 114 VAL A N 1
ATOM 890 C CA . VAL A 1 114 ? 3.297 -3.442 -8.111 1.00 95.94 114 VAL A CA 1
ATOM 891 C C . VAL A 1 114 ? 4.533 -3.827 -8.929 1.00 95.94 114 VAL A C 1
ATOM 893 O O . VAL A 1 114 ? 4.521 -3.683 -10.143 1.00 95.94 114 VAL A O 1
ATOM 896 N N . SER A 1 115 ? 5.607 -4.313 -8.297 1.00 96.44 115 SER A N 1
ATOM 897 C CA . SER A 1 115 ? 6.818 -4.704 -9.044 1.00 96.44 115 SER A CA 1
ATOM 898 C C . SER A 1 115 ? 6.688 -6.027 -9.801 1.00 96.44 115 SER A C 1
ATOM 900 O O . SER A 1 115 ? 7.468 -6.264 -10.719 1.00 96.44 115 SER A O 1
ATOM 902 N N . ALA A 1 116 ? 5.730 -6.878 -9.428 1.00 97.12 116 ALA A N 1
ATOM 903 C CA . ALA A 1 116 ? 5.420 -8.119 -10.136 1.00 97.12 116 ALA A CA 1
ATOM 904 C C . ALA A 1 116 ? 4.459 -7.916 -11.322 1.00 97.12 116 ALA A C 1
ATOM 906 O O . ALA A 1 116 ? 4.373 -8.782 -12.192 1.00 97.12 116 ALA A O 1
ATOM 907 N N . ASP A 1 117 ? 3.742 -6.794 -11.360 1.00 95.31 117 ASP A N 1
ATOM 908 C CA . ASP A 1 117 ? 2.824 -6.442 -12.439 1.00 95.31 117 ASP A CA 1
ATOM 909 C C . ASP A 1 117 ? 3.590 -5.852 -13.631 1.00 95.31 117 ASP A C 1
ATOM 911 O O . ASP A 1 117 ? 4.268 -4.836 -13.500 1.00 95.31 117 ASP A O 1
ATOM 915 N N . VAL A 1 118 ? 3.503 -6.494 -14.799 1.00 92.38 118 VAL A N 1
ATOM 916 C CA . VAL A 1 118 ? 4.302 -6.129 -15.984 1.00 92.38 118 VAL A CA 1
ATOM 917 C C . VAL A 1 118 ? 3.961 -4.726 -16.502 1.00 92.38 118 VAL A C 1
ATOM 919 O O . VAL A 1 118 ? 4.860 -3.990 -16.917 1.00 92.38 118 VAL A O 1
ATOM 922 N N . GLU A 1 119 ? 2.684 -4.339 -16.461 1.00 90.94 119 GLU A N 1
ATOM 923 C CA . GLU A 1 119 ? 2.212 -3.043 -16.960 1.00 90.94 119 GLU A CA 1
ATOM 924 C C . GLU A 1 119 ? 2.569 -1.899 -16.016 1.00 90.94 119 GLU A C 1
ATOM 926 O O . GLU A 1 119 ? 2.834 -0.785 -16.463 1.00 90.94 119 GLU A O 1
ATOM 931 N N . LEU A 1 120 ? 2.614 -2.152 -14.708 1.00 91.19 120 LEU A N 1
ATOM 932 C CA . LEU A 1 120 ? 3.051 -1.151 -13.741 1.00 91.19 120 LEU A CA 1
ATOM 933 C C . LEU A 1 120 ? 4.577 -1.080 -13.648 1.00 91.19 120 LEU A C 1
ATOM 935 O O . LEU A 1 120 ? 5.133 0.017 -13.585 1.00 91.19 120 LEU A O 1
ATOM 939 N N . ALA A 1 121 ? 5.265 -2.223 -13.680 1.00 92.00 121 ALA A N 1
ATOM 940 C CA . ALA A 1 121 ? 6.714 -2.311 -13.527 1.00 92.00 121 ALA A CA 1
ATOM 941 C C . ALA A 1 121 ? 7.480 -1.545 -14.616 1.00 92.00 121 ALA A C 1
ATOM 943 O O . ALA A 1 121 ? 8.530 -0.972 -14.323 1.00 92.00 121 ALA A O 1
ATOM 944 N N . MET A 1 122 ? 6.951 -1.465 -15.844 1.00 90.50 122 MET A N 1
ATOM 945 C CA . MET A 1 122 ? 7.595 -0.729 -16.945 1.00 90.50 122 MET A CA 1
ATOM 946 C C . MET A 1 122 ? 7.776 0.774 -16.681 1.00 90.50 122 MET A C 1
ATOM 948 O O . MET A 1 122 ? 8.587 1.418 -17.345 1.00 90.50 122 MET A O 1
ATOM 952 N N . TRP A 1 123 ? 7.057 1.342 -15.710 1.00 87.62 123 TRP A N 1
ATOM 953 C CA . TRP A 1 123 ? 7.163 2.760 -15.357 1.00 87.62 123 TRP A CA 1
ATOM 954 C C . TRP A 1 123 ? 8.250 3.062 -14.319 1.00 87.62 123 TRP A C 1
ATOM 956 O O . TRP A 1 123 ? 8.466 4.231 -13.994 1.00 87.62 123 TRP A O 1
ATOM 966 N N . PHE A 1 124 ? 8.938 2.041 -13.802 1.00 91.19 124 PHE A N 1
ATOM 967 C CA . PHE A 1 124 ? 9.948 2.174 -12.754 1.00 91.19 124 PHE A CA 1
ATOM 968 C C . PHE A 1 124 ? 11.356 1.888 -13.273 1.00 91.19 124 PHE A C 1
ATOM 970 O O . PHE A 1 124 ? 11.573 1.037 -14.133 1.00 91.19 124 PHE A O 1
ATOM 977 N N . ASP A 1 125 ? 12.346 2.573 -12.701 1.00 92.88 125 ASP A N 1
ATOM 978 C CA . ASP A 1 125 ? 13.751 2.278 -12.966 1.00 92.88 125 ASP A CA 1
ATOM 979 C C . ASP A 1 125 ? 14.203 0.975 -12.261 1.00 92.88 125 ASP A C 1
ATOM 981 O O . ASP A 1 125 ? 13.601 0.562 -11.260 1.00 92.88 125 ASP A O 1
ATOM 985 N N . PRO A 1 126 ? 15.297 0.334 -12.716 1.00 95.88 126 PRO A N 1
ATOM 986 C CA . PRO A 1 126 ? 15.770 -0.928 -12.143 1.00 95.88 126 PRO A CA 1
ATOM 987 C C . PRO A 1 126 ? 16.063 -0.890 -10.634 1.00 95.88 126 PRO A C 1
ATOM 989 O O . PRO A 1 126 ? 15.864 -1.895 -9.945 1.00 95.88 126 PRO A O 1
ATOM 992 N N . ASN A 1 127 ? 16.510 0.249 -10.086 1.00 96.00 127 ASN A N 1
ATOM 993 C CA . ASN A 1 127 ? 16.776 0.358 -8.650 1.00 96.00 127 ASN A CA 1
ATOM 994 C C . ASN A 1 127 ? 15.470 0.398 -7.857 1.00 96.00 127 ASN A C 1
ATOM 996 O O . ASN A 1 127 ? 15.369 -0.264 -6.820 1.00 96.00 127 ASN A O 1
ATOM 1000 N N . SER A 1 128 ? 14.464 1.123 -8.355 1.00 95.69 128 SER A N 1
ATOM 1001 C CA . SER A 1 128 ? 13.118 1.123 -7.778 1.00 95.69 128 SER A CA 1
ATOM 1002 C C . SER A 1 128 ? 12.489 -0.270 -7.822 1.00 95.69 128 SER A C 1
ATOM 1004 O O . SER A 1 128 ? 12.035 -0.748 -6.785 1.00 95.69 128 SER A O 1
ATOM 1006 N N . LEU A 1 129 ? 12.562 -0.982 -8.951 1.00 96.56 129 LEU A N 1
ATOM 1007 C CA . LEU A 1 129 ? 12.058 -2.361 -9.062 1.00 96.56 129 LEU A CA 1
ATOM 1008 C C . LEU A 1 129 ? 12.753 -3.322 -8.079 1.00 96.56 129 LEU A C 1
ATOM 1010 O O . LEU A 1 129 ? 12.103 -4.115 -7.390 1.00 96.56 129 LEU A O 1
ATOM 1014 N N . SER A 1 130 ? 14.078 -3.216 -7.938 1.00 97.75 130 SER A N 1
ATOM 1015 C CA . SER A 1 130 ? 14.851 -3.998 -6.959 1.00 97.75 130 SER A CA 1
ATOM 1016 C C . SER A 1 130 ? 14.475 -3.670 -5.508 1.00 97.75 130 SER A C 1
ATOM 1018 O O . SER A 1 130 ? 14.491 -4.544 -4.639 1.00 97.75 130 SER A O 1
ATOM 1020 N N . ALA A 1 131 ? 14.131 -2.416 -5.211 1.00 97.69 131 ALA A N 1
ATOM 1021 C CA . ALA A 1 131 ? 13.659 -2.008 -3.893 1.00 97.69 131 ALA A CA 1
ATOM 1022 C C . ALA A 1 131 ? 12.233 -2.527 -3.617 1.00 97.69 131 ALA A C 1
ATOM 1024 O O . ALA A 1 131 ? 11.979 -3.099 -2.553 1.00 97.69 131 ALA A O 1
ATOM 1025 N N . MET A 1 132 ? 11.332 -2.387 -4.589 1.00 97.81 132 MET A N 1
ATOM 1026 C CA . MET A 1 132 ? 9.924 -2.787 -4.518 1.00 97.81 132 MET A CA 1
ATOM 1027 C C . MET A 1 132 ? 9.719 -4.291 -4.383 1.00 97.81 132 MET A C 1
ATOM 1029 O O . MET A 1 132 ? 8.950 -4.722 -3.526 1.00 97.81 132 MET A O 1
ATOM 1033 N N . SER A 1 133 ? 10.488 -5.097 -5.115 1.00 97.38 133 SER A N 1
ATOM 1034 C CA . SER A 1 133 ? 10.487 -6.563 -4.963 1.00 97.38 133 SER A CA 1
ATOM 1035 C C . SER A 1 133 ? 10.904 -7.014 -3.553 1.00 97.38 133 SER A C 1
ATOM 1037 O O . SER A 1 133 ? 10.501 -8.076 -3.076 1.00 97.38 133 SER A O 1
ATOM 1039 N N . LYS A 1 134 ? 11.646 -6.170 -2.824 1.00 97.75 134 LYS A N 1
ATOM 1040 C CA . LYS A 1 134 ? 12.011 -6.364 -1.408 1.00 97.75 134 LYS A CA 1
ATOM 1041 C C . LYS A 1 134 ? 11.012 -5.723 -0.433 1.00 97.75 134 LYS A C 1
ATOM 1043 O O . LYS A 1 134 ? 11.253 -5.732 0.771 1.00 97.75 134 LYS A O 1
ATOM 1048 N N . GLY A 1 135 ? 9.898 -5.177 -0.922 1.00 96.81 135 GLY A N 1
ATOM 1049 C CA . GLY A 1 135 ? 8.851 -4.514 -0.136 1.00 96.81 135 GLY A CA 1
ATOM 1050 C C . GLY A 1 135 ? 9.128 -3.050 0.216 1.00 96.81 135 GLY A C 1
ATOM 1051 O O . GLY A 1 135 ? 8.416 -2.461 1.027 1.00 96.81 135 GLY A O 1
ATOM 1052 N N . ARG A 1 136 ? 10.160 -2.424 -0.355 1.00 97.06 136 ARG A N 1
ATOM 1053 C CA . ARG A 1 136 ? 10.403 -0.983 -0.168 1.00 97.06 136 ARG A CA 1
ATOM 1054 C C . ARG A 1 136 ? 9.592 -0.174 -1.178 1.00 97.06 136 ARG A C 1
ATOM 1056 O O . ARG A 1 136 ? 9.152 -0.702 -2.185 1.00 97.06 136 ARG A O 1
ATOM 1063 N N . SER A 1 137 ? 9.395 1.112 -0.919 1.00 94.38 137 SER A N 1
ATOM 1064 C CA . SER A 1 137 ? 8.808 1.996 -1.928 1.00 94.38 137 SER A CA 1
ATOM 1065 C C . SER A 1 137 ? 9.789 2.259 -3.066 1.00 94.38 137 SER A C 1
ATOM 1067 O O . SER A 1 137 ? 11.004 2.166 -2.875 1.00 94.38 137 SER A O 1
ATOM 1069 N N . ALA A 1 138 ? 9.252 2.626 -4.227 1.00 93.50 138 ALA A N 1
ATOM 1070 C CA . ALA A 1 138 ? 10.044 3.194 -5.308 1.00 93.50 138 ALA A CA 1
ATOM 1071 C C . ALA A 1 138 ? 10.752 4.485 -4.877 1.00 93.50 138 ALA A C 1
ATOM 1073 O O . ALA A 1 138 ? 10.334 5.155 -3.925 1.00 93.50 138 ALA A O 1
ATOM 1074 N N . PHE A 1 139 ? 11.812 4.843 -5.596 1.00 91.12 139 PHE A N 1
ATOM 1075 C CA . PHE A 1 139 ? 12.469 6.129 -5.419 1.00 91.12 139 PHE A CA 1
ATOM 1076 C C . PHE A 1 139 ? 11.731 7.216 -6.198 1.00 91.12 139 PHE A C 1
ATOM 1078 O O . PHE A 1 139 ? 11.321 7.014 -7.339 1.00 91.12 139 PHE A O 1
ATOM 1085 N N . VAL A 1 140 ? 11.608 8.395 -5.592 1.00 89.00 140 VAL A N 1
ATOM 1086 C CA . VAL A 1 140 ? 11.114 9.592 -6.281 1.00 89.00 140 VAL A CA 1
ATOM 1087 C C . VAL A 1 140 ? 12.242 10.285 -7.054 1.00 89.00 140 VAL A C 1
ATOM 1089 O O . VAL A 1 140 ? 13.441 10.069 -6.785 1.00 89.00 140 VAL A O 1
ATOM 1092 N N . ARG A 1 141 ? 11.863 11.146 -8.008 1.00 85.38 141 ARG A N 1
ATOM 1093 C CA . ARG A 1 141 ? 12.807 11.994 -8.753 1.00 85.38 141 ARG A CA 1
ATOM 1094 C C . ARG A 1 141 ? 13.566 12.882 -7.771 1.00 85.38 141 ARG A C 1
ATOM 1096 O O . ARG A 1 141 ? 13.049 13.237 -6.720 1.00 85.38 141 ARG A O 1
ATOM 1103 N N . ALA A 1 142 ? 14.799 13.259 -8.105 1.00 85.88 142 ALA A N 1
ATOM 1104 C CA . ALA A 1 142 ? 15.639 14.034 -7.190 1.00 85.88 142 ALA A CA 1
ATOM 1105 C C . ALA A 1 142 ? 14.999 15.367 -6.756 1.00 85.88 142 ALA A C 1
ATOM 1107 O O . ALA A 1 142 ? 15.145 15.742 -5.598 1.00 8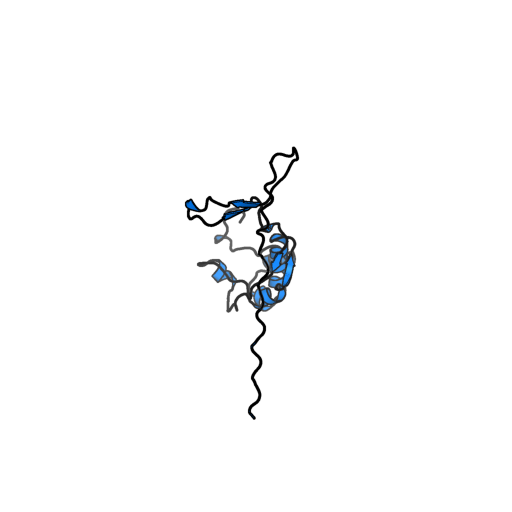5.88 142 ALA A O 1
ATOM 1108 N N . GLY A 1 143 ? 14.270 16.034 -7.659 1.00 86.69 143 GLY A N 1
ATOM 1109 C CA . GLY A 1 143 ? 13.562 17.287 -7.370 1.00 86.69 143 GLY A CA 1
ATOM 1110 C C . GLY A 1 143 ? 12.341 17.137 -6.458 1.00 86.69 143 GLY A C 1
ATOM 1111 O O . GLY A 1 143 ? 11.953 18.110 -5.825 1.00 86.69 143 GLY A O 1
ATOM 1112 N N . ASP A 1 144 ? 11.790 15.927 -6.335 1.00 85.81 144 ASP A N 1
ATOM 1113 C CA . ASP A 1 144 ? 10.609 15.647 -5.507 1.00 85.81 144 ASP A CA 1
ATOM 1114 C C . ASP A 1 144 ? 10.996 15.226 -4.074 1.00 85.81 144 ASP A C 1
ATOM 1116 O O . ASP A 1 144 ? 10.135 14.904 -3.256 1.00 85.81 144 ASP A O 1
ATOM 1120 N N . ARG A 1 145 ? 12.300 15.194 -3.760 1.00 90.06 145 ARG A N 1
ATOM 1121 C CA . ARG A 1 145 ? 12.817 14.782 -2.449 1.00 90.06 145 ARG A CA 1
ATOM 1122 C C . ARG A 1 145 ? 12.787 15.934 -1.456 1.00 90.06 145 ARG A C 1
ATOM 1124 O O . ARG A 1 145 ? 13.238 17.038 -1.751 1.00 90.06 145 ARG A O 1
ATOM 1131 N N . VAL A 1 146 ? 12.380 15.639 -0.225 1.00 89.69 146 VAL A N 1
ATOM 1132 C CA . VAL A 1 146 ? 12.434 16.558 0.916 1.00 89.69 146 VAL A CA 1
ATOM 1133 C C . VAL A 1 146 ? 13.306 15.939 2.007 1.00 89.69 146 VAL A C 1
ATOM 1135 O O . VAL A 1 146 ? 12.877 15.119 2.824 1.00 89.69 146 VAL A O 1
ATOM 1138 N N . GLY A 1 147 ? 14.581 16.331 2.021 1.00 92.19 147 GLY A N 1
ATOM 1139 C CA . GLY A 1 147 ? 15.579 15.772 2.932 1.00 92.19 147 GLY A CA 1
ATOM 1140 C C . GLY A 1 147 ? 15.847 14.292 2.640 1.00 92.19 147 GLY A C 1
ATOM 1141 O O . GLY A 1 147 ? 16.401 13.952 1.599 1.00 92.19 147 GLY A O 1
ATOM 1142 N N . LYS A 1 148 ? 15.481 13.405 3.575 1.00 88.19 148 LYS A N 1
ATOM 1143 C CA . LYS A 1 148 ? 15.604 11.938 3.422 1.00 88.19 148 LYS A CA 1
ATOM 1144 C C . LYS A 1 148 ? 14.327 11.267 2.891 1.00 88.19 148 LYS A C 1
ATOM 1146 O O . LYS A 1 148 ? 14.259 10.038 2.900 1.00 88.19 148 LYS A O 1
ATOM 1151 N N . ARG A 1 149 ? 13.311 12.051 2.524 1.00 80.88 149 ARG A N 1
ATOM 1152 C CA . ARG A 1 149 ? 11.997 11.580 2.074 1.00 80.88 149 ARG A CA 1
ATOM 1153 C C . ARG A 1 149 ? 11.826 11.832 0.590 1.00 80.88 149 ARG A C 1
ATOM 1155 O O . ARG A 1 149 ? 12.267 12.912 0.145 1.00 80.88 149 ARG A O 1
#